Protein AF-A0A7J6VUJ9-F1 (afdb_monomer_lite)

Sequence (83 aa):
EIAVNQGWHDIWIESDAEAVVSAFRQGKTPWRLRQRWNKVISKLSCLMISAVWREANFAADRVSKFALNTPNQELVVHVGKPD

Secondary structure (DSSP, 8-state):
-HHHHTT--EEEEEES-HHHHHHHHTT---HHHHHHHHHHHTT-SEEEEEE--GGG-HHHHHHHHHHHHSTT-------S---

Organism: Thalictrum thalictroides (NCBI:txid46969)

Foldseek 3Di:
DVCVVVVNQADEAEEQPVVVLVCVVVVNDDPVCNVVVVVNNVRHPHYHYYYDHPVVCVVVVVQVVVCVVDPPDDDDDDDDDDD

InterPro domains:
  IPR002156 Ribonuclease H domain [PF13456] (2-67)

Structure (mmCIF, N/CA/C/O backbone):
data_AF-A0A7J6VUJ9-F1
#
_entry.id   AF-A0A7J6VUJ9-F1
#
loop_
_atom_site.group_PDB
_atom_site.id
_atom_site.type_symbol
_atom_site.label_atom_id
_atom_site.label_alt_id
_atom_site.label_comp_id
_atom_site.label_asym_id
_atom_site.label_entity_id
_atom_site.label_seq_id
_atom_site.pdbx_PDB_ins_code
_atom_site.Cartn_x
_atom_site.Cartn_y
_atom_site.Cartn_z
_atom_site.occupancy
_atom_site.B_iso_or_equiv
_atom_site.auth_seq_id
_atom_site.auth_comp_id
_atom_site.auth_asym_id
_atom_site.auth_atom_id
_atom_site.pdbx_PDB_model_num
ATOM 1 N N . GLU A 1 1 ? -9.134 -0.906 -2.073 1.00 84.69 1 GLU A N 1
ATOM 2 C CA . GLU A 1 1 ? -10.562 -1.300 -1.986 1.00 84.69 1 GLU A CA 1
ATOM 3 C C . GLU A 1 1 ? -10.709 -2.734 -1.483 1.00 84.69 1 GLU A C 1
ATOM 5 O O . GLU A 1 1 ? -11.387 -2.907 -0.485 1.00 84.69 1 GLU A O 1
ATOM 10 N N . ILE A 1 2 ? -10.018 -3.724 -2.068 1.00 90.50 2 ILE A N 1
ATOM 11 C CA . ILE A 1 2 ? -10.061 -5.132 -1.611 1.00 90.50 2 ILE A CA 1
ATOM 12 C C . ILE A 1 2 ? -9.723 -5.287 -0.122 1.00 90.50 2 ILE A C 1
ATOM 14 O O . ILE A 1 2 ? -10.538 -5.824 0.613 1.00 90.50 2 ILE A O 1
ATOM 18 N N . ALA A 1 3 ? -8.578 -4.766 0.333 1.00 90.50 3 ALA A N 1
ATOM 19 C CA . ALA A 1 3 ? -8.157 -4.900 1.732 1.00 90.50 3 ALA A CA 1
ATOM 20 C C . ALA A 1 3 ? -9.210 -4.363 2.723 1.00 90.50 3 ALA A C 1
ATOM 22 O O . ALA A 1 3 ? -9.595 -5.043 3.663 1.00 90.50 3 ALA A O 1
ATOM 23 N N . VAL A 1 4 ? -9.780 -3.190 2.427 1.00 93.12 4 VAL A N 1
ATOM 24 C CA . VAL A 1 4 ? -10.886 -2.605 3.200 1.00 93.12 4 VAL A CA 1
ATOM 25 C C . VAL A 1 4 ? -12.126 -3.504 3.194 1.00 93.12 4 VAL A C 1
ATOM 27 O O . VAL A 1 4 ? -12.765 -3.661 4.227 1.00 93.12 4 VAL A O 1
ATOM 30 N N . ASN A 1 5 ? -12.478 -4.099 2.050 1.00 93.06 5 ASN A N 1
ATOM 31 C CA . ASN A 1 5 ? -13.610 -5.028 1.960 1.00 93.06 5 ASN A CA 1
ATOM 32 C C . ASN A 1 5 ? -13.361 -6.331 2.741 1.00 93.06 5 ASN A C 1
ATOM 34 O O . ASN A 1 5 ? -14.320 -6.987 3.131 1.00 93.06 5 ASN A O 1
ATOM 38 N N . GLN A 1 6 ? -12.097 -6.690 2.975 1.00 92.75 6 GLN A N 1
ATOM 39 C CA . GLN A 1 6 ? -11.689 -7.810 3.827 1.00 92.75 6 GLN A CA 1
ATOM 40 C C . GLN A 1 6 ? -11.531 -7.419 5.308 1.00 92.75 6 GLN A C 1
ATOM 42 O O . GLN A 1 6 ? -11.165 -8.262 6.122 1.00 92.75 6 GLN A O 1
ATOM 47 N N . GLY A 1 7 ? -11.814 -6.163 5.678 1.00 95.19 7 GLY A N 1
ATOM 48 C CA . GLY A 1 7 ? -11.676 -5.671 7.053 1.00 95.19 7 GLY A CA 1
ATOM 49 C C . GLY A 1 7 ? -10.230 -5.403 7.482 1.00 95.19 7 GLY A C 1
ATOM 50 O O . GLY A 1 7 ? -9.954 -5.271 8.671 1.00 95.19 7 GLY A O 1
ATOM 51 N N . TRP A 1 8 ? -9.288 -5.331 6.539 1.00 94.75 8 TRP A N 1
ATOM 52 C CA . TRP A 1 8 ? -7.903 -4.972 6.832 1.00 94.75 8 TRP A CA 1
ATOM 53 C C . TRP A 1 8 ? -7.758 -3.451 6.834 1.00 94.75 8 TRP A C 1
ATOM 55 O O . TRP A 1 8 ? -7.912 -2.793 5.799 1.00 94.75 8 TRP A O 1
ATOM 65 N N . HIS A 1 9 ? -7.471 -2.900 8.012 1.00 95.56 9 HIS A N 1
ATOM 66 C CA . HIS A 1 9 ? -7.385 -1.456 8.241 1.00 95.56 9 HIS A CA 1
ATOM 67 C C . HIS A 1 9 ? -5.956 -0.961 8.490 1.00 95.56 9 HIS A C 1
ATOM 69 O O . HIS A 1 9 ? -5.699 0.226 8.299 1.00 95.56 9 HIS A O 1
ATOM 75 N N . ASP A 1 10 ? -5.035 -1.858 8.844 1.00 96.75 10 ASP A N 1
ATOM 76 C CA . ASP A 1 10 ? -3.606 -1.579 8.967 1.00 96.75 10 ASP A CA 1
ATOM 77 C C . ASP A 1 10 ? -2.885 -2.168 7.760 1.00 96.75 10 ASP A C 1
ATOM 79 O O . ASP A 1 10 ? -2.789 -3.386 7.602 1.00 96.75 10 ASP A O 1
ATOM 83 N N . ILE A 1 11 ? -2.436 -1.294 6.863 1.00 95.38 11 ILE A N 1
ATOM 84 C CA . ILE A 1 11 ? -1.933 -1.694 5.551 1.00 95.38 11 ILE A CA 1
ATOM 85 C C . ILE A 1 11 ? -0.487 -1.255 5.382 1.00 95.38 11 ILE A C 1
ATOM 87 O O . ILE A 1 11 ? -0.138 -0.098 5.615 1.00 95.38 11 ILE A O 1
ATOM 91 N N . TRP A 1 12 ? 0.331 -2.172 4.877 1.00 95.38 12 TRP A N 1
ATOM 92 C CA . TRP A 1 12 ? 1.666 -1.884 4.383 1.00 95.38 12 TRP A CA 1
ATOM 93 C C . TRP A 1 12 ? 1.713 -2.135 2.874 1.00 95.38 12 TRP A C 1
ATOM 95 O O . TRP A 1 12 ? 1.409 -3.229 2.404 1.00 95.38 12 TRP A O 1
ATOM 105 N N . ILE A 1 13 ? 2.031 -1.089 2.110 1.00 93.62 13 ILE A N 1
ATOM 106 C CA . ILE A 1 13 ? 2.216 -1.141 0.659 1.00 93.62 13 ILE A CA 1
ATOM 107 C C . ILE A 1 13 ? 3.707 -1.049 0.345 1.00 93.62 13 ILE A C 1
ATOM 109 O O . ILE A 1 13 ? 4.370 -0.096 0.755 1.00 93.62 13 ILE A O 1
ATOM 113 N N . GLU A 1 14 ? 4.205 -1.988 -0.450 1.00 94.94 14 GLU A N 1
ATOM 114 C CA . GLU A 1 14 ? 5.573 -1.973 -0.964 1.00 94.94 14 GLU A CA 1
ATOM 115 C C . GLU A 1 14 ? 5.571 -1.815 -2.486 1.00 94.94 14 GLU A C 1
ATOM 117 O O . GLU A 1 14 ? 4.686 -2.325 -3.177 1.00 94.94 14 GLU A O 1
ATOM 122 N N . SER A 1 15 ? 6.545 -1.077 -3.017 1.00 95.12 15 SER A N 1
ATOM 123 C CA . SER A 1 15 ? 6.749 -0.935 -4.462 1.00 95.12 15 SER A CA 1
ATOM 124 C C . SER A 1 15 ? 8.223 -0.721 -4.78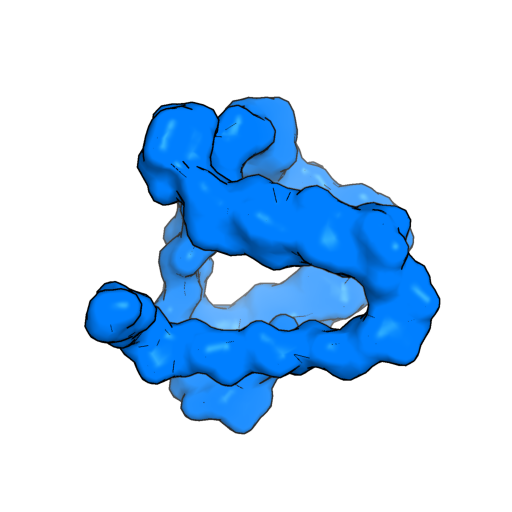8 1.00 95.12 15 SER A C 1
ATOM 126 O O . SER A 1 15 ? 8.947 -0.062 -4.047 1.00 95.12 15 SER A O 1
ATOM 128 N N . ASP A 1 16 ? 8.663 -1.255 -5.919 1.00 95.06 16 ASP A N 1
ATOM 129 C CA . ASP A 1 16 ? 10.002 -1.057 -6.480 1.00 95.06 16 ASP A CA 1
ATOM 130 C C . ASP A 1 16 ? 10.147 0.255 -7.274 1.00 95.06 16 ASP A C 1
ATOM 132 O O . ASP A 1 16 ? 11.243 0.636 -7.689 1.00 95.06 16 ASP A O 1
ATOM 136 N N . ALA A 1 17 ? 9.046 0.984 -7.471 1.00 94.75 17 ALA A N 1
ATOM 137 C CA . ALA A 1 17 ? 9.040 2.275 -8.137 1.00 94.75 17 ALA A CA 1
ATOM 138 C C . ALA A 1 17 ? 9.237 3.409 -7.119 1.00 94.75 17 ALA A C 1
ATOM 140 O O . ALA A 1 17 ? 8.279 3.978 -6.590 1.00 94.75 17 ALA A O 1
ATOM 141 N N . GLU A 1 18 ? 10.489 3.797 -6.876 1.00 93.44 18 GLU A N 1
ATOM 142 C CA . GLU A 1 18 ? 10.836 4.819 -5.875 1.00 93.44 18 GLU A CA 1
ATOM 143 C C . GLU A 1 18 ? 10.117 6.164 -6.092 1.00 93.44 18 GLU A C 1
ATOM 145 O O . GLU A 1 18 ? 9.634 6.784 -5.141 1.00 93.44 18 GLU A O 1
ATOM 150 N N . ALA A 1 19 ? 9.949 6.586 -7.349 1.00 93.88 19 ALA A N 1
ATOM 151 C CA . ALA A 1 19 ? 9.191 7.791 -7.687 1.00 93.88 19 ALA A CA 1
ATOM 152 C C . ALA A 1 19 ? 7.720 7.705 -7.238 1.00 93.88 19 ALA A C 1
ATOM 154 O O . ALA A 1 19 ? 7.156 8.692 -6.760 1.00 93.88 19 ALA A O 1
ATOM 155 N N . VAL A 1 20 ? 7.109 6.522 -7.353 1.00 93.25 20 VAL A N 1
ATOM 156 C CA . VAL A 1 20 ? 5.729 6.268 -6.921 1.00 93.25 20 VAL A CA 1
ATOM 157 C C . VAL A 1 20 ? 5.652 6.307 -5.398 1.00 93.25 20 VAL A C 1
ATOM 159 O O . VAL A 1 20 ? 4.842 7.055 -4.851 1.00 93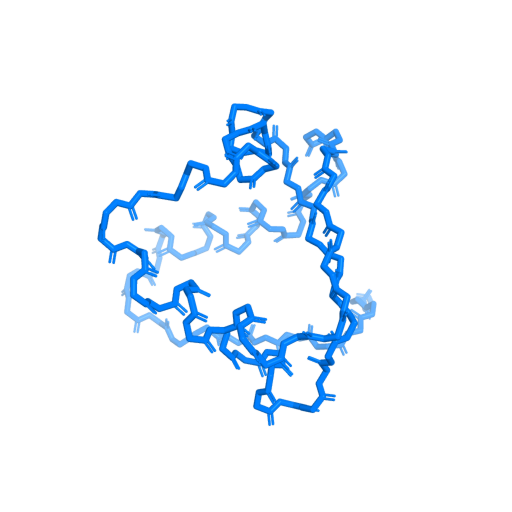.25 20 VAL A O 1
ATOM 162 N N . 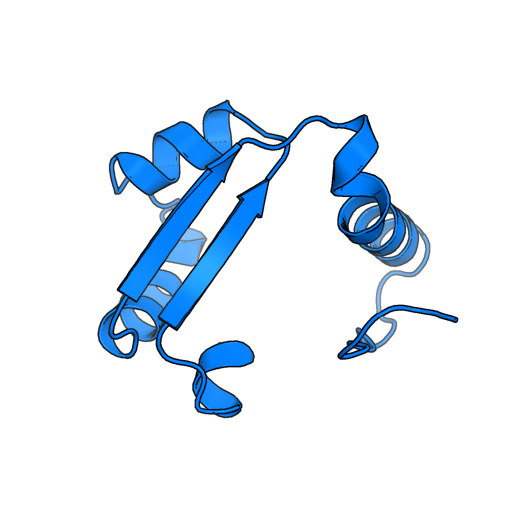VAL A 1 21 ? 6.537 5.585 -4.706 1.00 95.56 21 VAL A N 1
ATOM 163 C CA . VAL A 1 21 ? 6.608 5.581 -3.234 1.00 95.56 21 VAL A CA 1
ATOM 164 C C . VAL A 1 21 ? 6.772 7.000 -2.688 1.00 95.56 21 VAL A C 1
ATOM 166 O O . VAL A 1 21 ? 6.023 7.420 -1.804 1.00 95.56 21 VAL A O 1
ATOM 169 N N . SER A 1 22 ? 7.707 7.769 -3.249 1.00 95.00 22 SER A N 1
ATOM 170 C CA . SER A 1 22 ? 7.962 9.156 -2.853 1.00 95.00 22 SER A CA 1
ATOM 171 C C . SER A 1 22 ? 6.746 10.059 -3.089 1.00 95.00 22 SER A C 1
ATOM 173 O O . SER A 1 22 ? 6.366 10.829 -2.202 1.00 95.00 22 SER A O 1
ATOM 175 N N . ALA A 1 23 ? 6.076 9.930 -4.239 1.00 94.50 23 ALA A N 1
ATOM 176 C CA . ALA A 1 23 ? 4.868 10.694 -4.537 1.00 94.50 23 ALA A CA 1
ATOM 177 C C . ALA A 1 23 ? 3.739 10.400 -3.536 1.00 94.50 23 ALA A C 1
ATOM 179 O O . ALA A 1 23 ? 3.157 11.331 -2.976 1.00 94.50 23 ALA A O 1
ATOM 180 N N . PHE A 1 24 ? 3.462 9.125 -3.253 1.00 93.25 24 PHE A N 1
ATOM 181 C CA . PHE A 1 24 ? 2.395 8.750 -2.324 1.00 93.25 24 PHE A CA 1
ATOM 182 C C . PHE A 1 24 ? 2.706 9.130 -0.872 1.00 93.25 24 PHE A C 1
ATOM 184 O O . PHE A 1 24 ? 1.810 9.621 -0.185 1.00 93.25 24 PHE A O 1
ATOM 191 N N . ARG A 1 25 ? 3.964 9.013 -0.425 1.00 92.38 25 ARG A N 1
ATOM 192 C CA . ARG A 1 25 ? 4.400 9.517 0.893 1.00 92.38 25 ARG A CA 1
ATOM 193 C C . ARG A 1 25 ? 4.190 11.026 1.042 1.00 92.38 25 ARG A C 1
ATOM 195 O O . ARG A 1 25 ? 3.856 11.494 2.122 1.00 92.38 25 ARG A O 1
ATOM 202 N N . GLN A 1 26 ? 4.337 11.781 -0.045 1.00 93.25 26 GLN A N 1
ATOM 203 C CA . GLN A 1 26 ? 4.083 13.226 -0.084 1.00 93.25 26 GLN A CA 1
ATOM 204 C C . GLN A 1 26 ? 2.599 13.579 -0.311 1.00 93.25 26 GLN A C 1
ATOM 206 O O . GLN A 1 26 ? 2.272 14.746 -0.522 1.00 93.25 26 GLN A O 1
ATOM 211 N N . GLY A 1 27 ? 1.692 12.595 -0.351 1.00 90.06 27 GLY A N 1
ATOM 212 C CA . GLY A 1 27 ? 0.271 12.817 -0.645 1.00 90.06 27 GLY A CA 1
ATOM 213 C C . GLY A 1 27 ? -0.023 13.213 -2.100 1.00 90.06 27 GLY A C 1
ATOM 214 O O . GLY A 1 27 ? -1.151 13.589 -2.429 1.00 90.06 27 GLY A O 1
ATOM 215 N N . LYS A 1 28 ? 0.958 13.108 -3.005 1.00 93.38 28 LYS A N 1
ATOM 216 C CA . LYS A 1 28 ? 0.824 13.431 -4.433 1.00 93.38 28 LYS A CA 1
ATOM 217 C C . LYS A 1 28 ? 0.190 12.262 -5.183 1.00 93.38 28 LYS A C 1
ATOM 219 O O . LYS A 1 28 ? 0.856 11.496 -5.871 1.00 93.38 28 LYS A O 1
ATOM 224 N N . THR A 1 29 ? -1.126 12.136 -5.051 1.00 91.62 29 THR A N 1
ATOM 225 C CA . THR A 1 29 ? -1.901 11.110 -5.763 1.00 91.62 29 THR A CA 1
ATOM 226 C C . THR A 1 29 ? -2.332 11.610 -7.149 1.00 91.62 29 THR A C 1
ATOM 228 O O . THR A 1 29 ? -2.883 12.712 -7.242 1.00 91.62 29 THR A O 1
ATOM 231 N N . PRO A 1 30 ? -2.169 10.814 -8.225 1.00 91.31 30 PRO A N 1
ATOM 232 C CA . PRO A 1 30 ? -2.677 11.159 -9.552 1.00 91.31 30 PRO A CA 1
ATOM 233 C C . PRO A 1 30 ? -4.171 11.501 -9.537 1.00 91.31 30 PRO A C 1
ATOM 235 O O . PRO A 1 30 ? -4.972 10.809 -8.906 1.00 91.31 30 PRO A O 1
ATOM 238 N N . TRP A 1 31 ? -4.573 12.537 -10.279 1.00 93.06 31 TRP A N 1
ATOM 239 C CA . TRP A 1 31 ? -5.949 13.056 -10.254 1.00 93.06 31 TRP A CA 1
ATOM 240 C C . TRP A 1 31 ? -7.007 11.987 -10.572 1.00 93.06 31 TRP A C 1
ATOM 242 O O . TRP A 1 31 ? -8.047 11.951 -9.918 1.00 93.06 31 TRP A O 1
ATOM 252 N N . ARG A 1 32 ? -6.708 11.068 -11.505 1.00 94.00 32 ARG A N 1
ATOM 253 C CA . ARG A 1 32 ? -7.596 9.956 -11.893 1.00 94.00 32 ARG A CA 1
ATOM 254 C C . ARG A 1 32 ? -7.882 8.994 -10.738 1.00 94.00 32 ARG A C 1
ATOM 256 O O . ARG A 1 32 ? -8.936 8.370 -10.708 1.00 94.00 32 ARG A O 1
ATOM 263 N N . LEU A 1 33 ? -6.950 8.866 -9.794 1.00 92.31 33 LEU A N 1
ATOM 264 C CA . LEU A 1 33 ? -7.048 7.952 -8.653 1.00 92.31 33 LEU A CA 1
ATOM 265 C C . LEU A 1 33 ? -7.482 8.656 -7.367 1.00 92.31 33 LEU A C 1
ATOM 267 O O . LEU A 1 33 ? -7.913 7.987 -6.432 1.00 92.31 33 LEU A O 1
ATOM 271 N N . ARG A 1 34 ? -7.403 9.990 -7.312 1.00 93.81 34 ARG A N 1
ATOM 272 C CA . ARG A 1 34 ? -7.539 10.780 -6.081 1.00 93.81 34 ARG A CA 1
ATOM 273 C C . ARG A 1 34 ? -8.829 10.500 -5.308 1.00 93.81 34 ARG A C 1
ATOM 275 O O . ARG A 1 34 ? -8.776 10.315 -4.099 1.00 93.81 34 ARG A O 1
ATOM 282 N N . GLN A 1 35 ? -9.969 10.411 -5.992 1.00 94.31 35 GLN A N 1
ATOM 283 C CA . GLN A 1 35 ? -11.253 10.126 -5.336 1.00 94.31 35 GLN A CA 1
ATOM 284 C C . GLN A 1 35 ? -11.289 8.722 -4.716 1.00 94.31 35 GLN A C 1
ATOM 286 O O . GLN A 1 35 ? -11.667 8.558 -3.557 1.00 94.31 35 GLN A O 1
ATOM 291 N N . ARG A 1 36 ? -10.837 7.704 -5.462 1.00 94.88 36 ARG A N 1
ATOM 292 C CA . ARG A 1 36 ? -10.780 6.315 -4.975 1.00 94.88 36 ARG A CA 1
ATOM 293 C C . ARG A 1 36 ? -9.781 6.168 -3.833 1.00 94.88 36 ARG A C 1
ATOM 295 O O . ARG A 1 36 ? -10.082 5.522 -2.835 1.00 94.88 36 ARG A O 1
ATOM 302 N N . TRP A 1 37 ? -8.625 6.810 -3.960 1.00 94.06 37 TRP A N 1
ATOM 303 C CA . TRP A 1 37 ? -7.590 6.833 -2.936 1.00 94.06 37 TRP A CA 1
ATOM 304 C C . TRP A 1 37 ? -8.099 7.440 -1.629 1.00 94.06 37 TRP A C 1
ATOM 306 O O . TRP A 1 37 ? -8.029 6.782 -0.596 1.00 94.06 37 TRP A O 1
ATOM 316 N N . ASN A 1 38 ? -8.712 8.627 -1.683 1.00 94.44 38 ASN A N 1
ATOM 317 C CA . ASN A 1 38 ? -9.281 9.283 -0.504 1.00 94.44 38 ASN A CA 1
ATOM 318 C C . ASN A 1 38 ? -10.361 8.421 0.165 1.00 94.44 38 ASN A C 1
ATOM 320 O O . ASN A 1 38 ? -10.368 8.274 1.386 1.00 94.44 38 ASN A O 1
ATOM 324 N N . LYS A 1 39 ? -11.238 7.794 -0.632 1.00 94.81 39 LYS A N 1
ATOM 325 C CA . LYS A 1 39 ? -12.265 6.873 -0.125 1.00 94.81 39 LYS A CA 1
ATOM 326 C C . LYS A 1 39 ? -11.654 5.678 0.612 1.00 94.81 39 LYS A C 1
ATOM 328 O O . LYS A 1 39 ? -12.196 5.263 1.632 1.00 94.81 39 LYS A O 1
ATOM 333 N N . VAL A 1 40 ? -10.554 5.116 0.110 1.00 94.44 40 VAL A N 1
ATOM 334 C CA . VAL A 1 40 ? -9.868 3.985 0.754 1.00 94.44 40 VAL A CA 1
ATOM 335 C C . VAL A 1 40 ? -9.134 4.438 2.009 1.00 94.44 40 VAL A C 1
ATOM 337 O O . VAL A 1 40 ? -9.378 3.861 3.061 1.00 94.44 40 VAL A O 1
ATOM 340 N N . ILE A 1 41 ? -8.303 5.481 1.920 1.00 94.31 41 ILE A N 1
ATOM 341 C CA . ILE A 1 41 ? -7.527 5.987 3.061 1.00 94.31 41 ILE A CA 1
ATOM 342 C C . ILE A 1 41 ? -8.429 6.381 4.226 1.00 94.31 41 ILE A C 1
ATOM 344 O O . ILE A 1 41 ? -8.092 6.074 5.360 1.00 94.31 41 ILE A O 1
ATOM 348 N N . SER A 1 42 ? -9.591 6.992 3.965 1.00 95.50 42 SER A N 1
ATOM 349 C CA . SER A 1 42 ? -10.534 7.374 5.031 1.00 95.50 42 SER A CA 1
ATOM 350 C C . SER A 1 42 ? -11.033 6.200 5.886 1.00 95.50 42 SER A C 1
ATOM 352 O O . SER A 1 42 ? -11.618 6.418 6.941 1.00 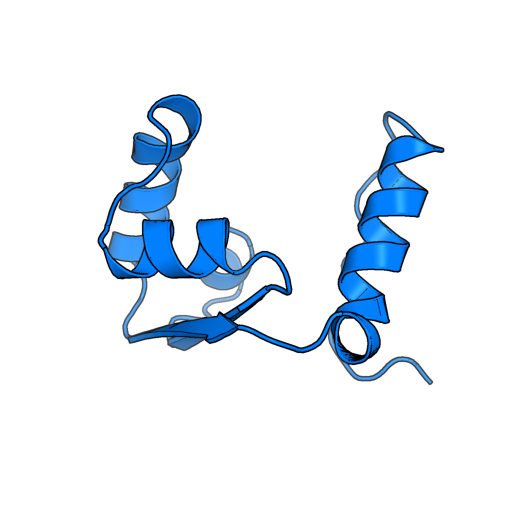95.50 42 SER A O 1
ATOM 354 N N . LYS A 1 43 ? -10.828 4.963 5.421 1.00 96.56 43 LYS A N 1
ATOM 355 C CA . LYS A 1 43 ? -11.223 3.724 6.094 1.00 96.56 43 LYS A CA 1
ATOM 356 C C . LYS A 1 43 ? -10.034 2.955 6.674 1.00 96.56 43 LYS A C 1
ATOM 358 O O . LYS A 1 43 ? -10.245 1.862 7.190 1.00 96.56 43 LYS A O 1
ATOM 363 N N . LEU A 1 44 ? -8.808 3.453 6.529 1.00 95.38 44 LEU A N 1
ATOM 364 C CA . LEU A 1 44 ? -7.612 2.824 7.085 1.00 95.38 44 LEU A CA 1
ATOM 365 C C . LEU A 1 44 ? -7.294 3.434 8.449 1.00 95.38 44 LEU A C 1
ATOM 367 O O . LEU A 1 44 ? -7.415 4.643 8.635 1.00 95.38 44 LEU A O 1
ATOM 371 N N . SER A 1 45 ? -6.860 2.588 9.375 1.00 96.31 45 SER A N 1
ATOM 372 C CA . SER A 1 45 ? -6.344 2.997 10.681 1.00 96.31 45 SER A CA 1
ATOM 373 C C . SER A 1 45 ? -4.863 3.357 10.578 1.00 96.31 45 SER A C 1
ATOM 375 O O . SER A 1 45 ? -4.427 4.368 11.125 1.00 96.31 45 SER A O 1
ATOM 377 N N . CYS A 1 46 ? -4.102 2.569 9.814 1.00 95.19 46 CYS A N 1
ATOM 378 C CA . CYS A 1 46 ? -2.686 2.791 9.564 1.00 95.19 46 CYS A CA 1
ATOM 379 C C . CYS A 1 46 ? -2.344 2.498 8.100 1.00 95.19 46 CYS A C 1
ATOM 381 O O . CYS A 1 46 ? -2.833 1.538 7.500 1.00 95.19 46 CYS A O 1
ATOM 383 N N . LEU A 1 47 ? -1.476 3.327 7.521 1.00 95.00 47 LEU A N 1
ATOM 384 C CA . LEU A 1 47 ? -0.933 3.126 6.185 1.00 95.00 47 LEU A CA 1
ATOM 385 C C . LEU A 1 47 ? 0.575 3.379 6.197 1.00 95.00 47 LEU A C 1
ATOM 387 O O . LEU A 1 47 ? 1.018 4.514 6.372 1.00 95.00 47 LEU A O 1
ATOM 391 N N . MET A 1 48 ? 1.353 2.331 5.945 1.00 96.00 48 MET A N 1
ATOM 392 C CA . MET A 1 48 ? 2.786 2.415 5.682 1.00 96.00 48 MET A CA 1
ATOM 393 C C . MET A 1 48 ? 3.045 2.194 4.193 1.00 96.00 48 MET A C 1
ATOM 395 O O . MET A 1 48 ? 2.459 1.311 3.572 1.00 96.00 48 MET A O 1
ATOM 399 N N . ILE A 1 49 ? 3.938 2.994 3.614 1.00 96.00 49 ILE A N 1
ATOM 400 C CA . ILE A 1 49 ? 4.384 2.828 2.229 1.00 96.00 49 ILE A CA 1
ATOM 401 C C . ILE A 1 49 ? 5.909 2.769 2.237 1.00 96.00 49 ILE A C 1
ATOM 403 O O . ILE A 1 49 ? 6.539 3.701 2.748 1.00 96.00 49 ILE A O 1
ATOM 407 N N . SER A 1 50 ? 6.510 1.713 1.690 1.00 95.69 50 SER A N 1
ATOM 408 C CA . SER A 1 50 ? 7.967 1.533 1.578 1.00 95.69 50 SER A CA 1
ATOM 409 C C . SER A 1 50 ? 8.402 1.251 0.143 1.00 95.69 50 SER A C 1
ATOM 411 O O . SER A 1 50 ? 7.610 0.846 -0.708 1.00 95.69 50 SER A O 1
ATOM 413 N N . ALA A 1 51 ? 9.683 1.512 -0.111 1.00 95.56 51 ALA A N 1
ATOM 414 C CA . ALA A 1 51 ? 10.351 1.032 -1.305 1.00 95.56 51 ALA A CA 1
ATOM 415 C C . ALA A 1 51 ? 10.912 -0.366 -1.038 1.00 95.56 51 ALA A C 1
ATOM 417 O O . ALA A 1 51 ? 11.384 -0.635 0.069 1.00 95.56 51 ALA A O 1
ATOM 418 N N . VAL A 1 52 ? 10.887 -1.218 -2.056 1.00 95.62 52 VAL A N 1
ATOM 419 C CA . VAL A 1 52 ? 11.487 -2.554 -2.032 1.00 95.62 52 VAL A CA 1
ATOM 420 C C . VAL A 1 52 ? 12.420 -2.719 -3.232 1.00 95.62 52 VAL A C 1
ATOM 422 O O . VAL A 1 52 ? 12.258 -2.055 -4.253 1.00 95.62 52 VAL A O 1
ATOM 425 N N . TRP A 1 53 ? 13.421 -3.588 -3.116 1.00 92.56 53 TRP A N 1
ATOM 426 C CA . TRP A 1 53 ? 14.288 -3.936 -4.241 1.00 92.56 53 TRP A CA 1
ATOM 427 C C . TRP A 1 53 ? 13.492 -4.638 -5.342 1.00 92.56 53 TRP A C 1
ATOM 429 O O . TRP A 1 53 ? 12.580 -5.420 -5.058 1.00 92.56 53 TRP A O 1
ATOM 439 N N . ARG A 1 54 ? 13.863 -4.400 -6.604 1.00 88.38 54 ARG A N 1
ATOM 440 C CA . ARG A 1 54 ? 13.178 -4.983 -7.769 1.00 88.38 54 ARG A CA 1
ATOM 441 C C . ARG A 1 54 ? 13.148 -6.511 -7.699 1.00 88.38 54 ARG A C 1
ATOM 443 O O . ARG A 1 54 ? 12.132 -7.132 -7.990 1.00 88.38 54 ARG A O 1
ATOM 450 N N . GLU A 1 55 ? 14.241 -7.105 -7.230 1.00 89.81 55 GLU A N 1
ATOM 451 C CA . GLU A 1 55 ? 14.413 -8.547 -7.052 1.00 89.81 55 GLU A CA 1
ATOM 452 C C . GLU A 1 55 ? 13.435 -9.139 -6.027 1.00 89.81 55 GLU A C 1
ATOM 454 O O . GLU A 1 55 ? 13.052 -10.302 -6.137 1.00 89.81 55 GLU A O 1
ATOM 459 N N . ALA A 1 56 ? 12.997 -8.340 -5.052 1.00 87.88 56 ALA A N 1
ATOM 460 C CA . ALA A 1 56 ? 12.043 -8.751 -4.029 1.00 87.88 56 ALA A CA 1
ATOM 461 C C . ALA A 1 56 ? 10.577 -8.460 -4.415 1.00 87.88 56 ALA A C 1
ATOM 463 O O . ALA A 1 56 ? 9.673 -9.006 -3.786 1.00 87.88 56 ALA A O 1
ATOM 464 N N . ASN A 1 57 ? 10.317 -7.700 -5.490 1.00 90.88 57 ASN A N 1
ATOM 465 C CA . ASN A 1 57 ? 8.963 -7.407 -5.988 1.00 90.88 57 ASN A CA 1
ATOM 466 C C . ASN A 1 57 ? 8.451 -8.416 -7.045 1.00 90.88 57 ASN A C 1
ATOM 468 O O . ASN A 1 57 ? 7.520 -8.140 -7.806 1.00 90.88 57 ASN A O 1
ATOM 472 N N . PHE A 1 58 ? 9.046 -9.615 -7.105 1.00 89.62 58 PHE A N 1
ATOM 473 C CA . PHE A 1 58 ? 8.786 -10.617 -8.149 1.00 89.62 58 PHE A CA 1
ATOM 474 C C . PHE A 1 58 ? 7.307 -11.020 -8.273 1.00 89.62 58 PHE A C 1
ATOM 476 O O . PHE A 1 58 ? 6.831 -11.303 -9.375 1.00 89.62 58 PHE A O 1
ATOM 483 N N . ALA A 1 59 ? 6.567 -11.050 -7.160 1.00 88.81 59 ALA A N 1
ATOM 484 C CA . ALA A 1 59 ? 5.158 -11.429 -7.155 1.00 88.81 59 ALA A CA 1
ATOM 485 C C . ALA A 1 59 ? 4.298 -10.404 -7.914 1.00 88.81 59 ALA A C 1
ATOM 487 O O . ALA A 1 59 ? 3.515 -10.787 -8.788 1.00 88.81 59 ALA A O 1
ATOM 488 N N . ALA A 1 60 ? 4.481 -9.111 -7.628 1.00 90.00 60 ALA A N 1
ATOM 489 C CA . ALA A 1 60 ? 3.754 -8.036 -8.299 1.00 90.00 60 ALA A CA 1
ATOM 490 C C . ALA A 1 60 ? 4.144 -7.932 -9.782 1.00 90.00 60 ALA A C 1
ATOM 492 O O . ALA A 1 60 ? 3.272 -7.774 -10.642 1.00 90.00 60 ALA A O 1
ATOM 493 N N . ASP A 1 61 ? 5.430 -8.103 -10.098 1.00 90.06 61 ASP A N 1
ATOM 494 C CA . ASP A 1 61 ? 5.936 -8.126 -11.474 1.00 90.06 61 ASP A CA 1
ATOM 495 C C . ASP A 1 61 ? 5.337 -9.268 -12.293 1.00 90.06 61 ASP A C 1
ATOM 497 O O . ASP A 1 61 ? 4.937 -9.076 -13.445 1.00 90.06 61 ASP A O 1
ATOM 501 N N . ARG A 1 62 ? 5.248 -10.467 -11.705 1.00 89.56 62 ARG A N 1
ATOM 502 C CA . ARG A 1 62 ? 4.650 -11.631 -12.367 1.00 89.56 62 ARG A CA 1
ATOM 503 C C . ARG A 1 62 ? 3.187 -11.371 -12.708 1.00 89.56 62 ARG A C 1
ATOM 505 O O . ARG A 1 62 ? 2.780 -11.628 -13.839 1.00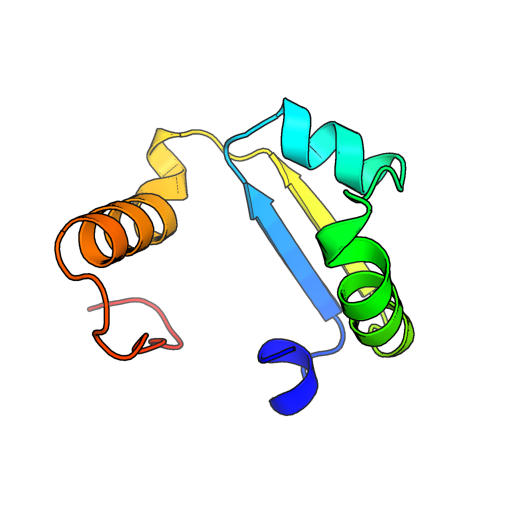 89.56 62 ARG A O 1
ATOM 512 N N . VAL A 1 63 ? 2.420 -10.830 -11.761 1.00 86.88 63 VAL A N 1
ATOM 513 C CA . VAL A 1 63 ? 1.005 -10.486 -11.975 1.00 86.88 63 VAL A CA 1
ATOM 514 C C . VAL A 1 63 ? 0.863 -9.387 -13.031 1.00 86.88 63 VAL A C 1
ATOM 516 O O . VAL A 1 63 ? 0.017 -9.499 -13.914 1.00 86.88 63 VAL A O 1
ATOM 519 N N . SER A 1 64 ? 1.724 -8.369 -13.005 1.00 88.12 64 SER A N 1
ATOM 520 C CA . SER A 1 64 ? 1.706 -7.276 -13.987 1.00 88.12 64 SER A CA 1
ATOM 521 C C . SER A 1 64 ? 1.999 -7.778 -15.405 1.00 88.12 64 SER A C 1
ATOM 523 O O . SER A 1 64 ? 1.278 -7.437 -16.342 1.00 88.12 64 SER A O 1
ATOM 525 N N . LYS A 1 65 ? 3.005 -8.649 -15.572 1.00 88.88 65 LYS A N 1
ATOM 526 C CA . LYS A 1 65 ? 3.323 -9.293 -16.862 1.00 88.88 65 LYS A CA 1
ATOM 527 C C . LYS A 1 65 ? 2.192 -10.200 -17.344 1.00 88.88 65 LYS A C 1
ATOM 529 O O . LYS A 1 65 ? 1.859 -10.185 -18.525 1.00 88.88 65 LYS A O 1
ATOM 534 N N . PHE A 1 66 ? 1.583 -10.964 -16.439 1.00 87.94 66 PHE A N 1
ATOM 535 C CA . PHE A 1 66 ? 0.434 -11.806 -16.762 1.00 87.94 66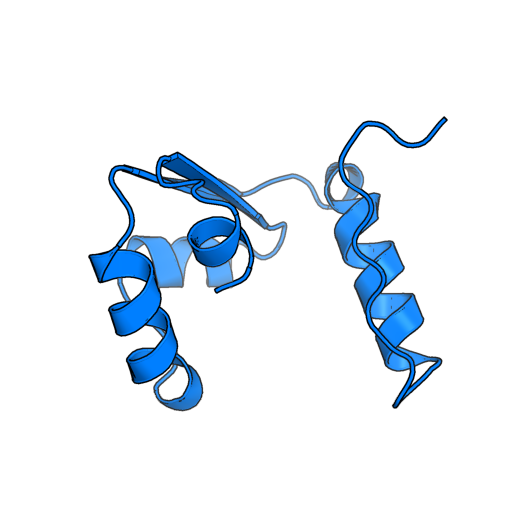 PHE A CA 1
ATOM 536 C C . PHE A 1 66 ? -0.764 -10.976 -17.246 1.00 87.94 66 PHE A C 1
ATOM 538 O O . PHE A 1 66 ? -1.348 -11.290 -18.281 1.00 87.94 66 PHE A O 1
ATOM 545 N N . ALA A 1 67 ? -1.085 -9.880 -16.553 1.00 85.12 67 ALA A N 1
ATOM 546 C CA . ALA A 1 67 ? -2.178 -8.985 -16.928 1.00 85.12 67 ALA A CA 1
ATOM 547 C C . ALA A 1 67 ? -1.949 -8.309 -18.292 1.00 85.12 67 ALA A C 1
ATOM 549 O O . ALA A 1 67 ? -2.889 -8.170 -19.071 1.00 85.12 67 ALA A O 1
ATOM 550 N N . LEU A 1 68 ? -0.705 -7.928 -18.604 1.00 86.69 68 LEU A N 1
ATOM 551 C CA . LEU A 1 68 ? -0.341 -7.375 -19.915 1.00 86.69 68 LEU A CA 1
ATOM 552 C C . LEU A 1 68 ? -0.534 -8.388 -21.051 1.00 86.69 68 LEU A C 1
ATOM 554 O O . LEU A 1 68 ? -0.999 -8.018 -22.125 1.00 86.69 68 LEU A O 1
ATOM 558 N N . ASN A 1 69 ? -0.191 -9.655 -20.809 1.00 86.06 69 ASN A N 1
ATOM 559 C CA . ASN A 1 69 ? -0.284 -10.716 -21.814 1.00 86.06 69 ASN A CA 1
ATOM 560 C C . ASN A 1 69 ? -1.692 -11.313 -21.946 1.00 86.06 69 ASN A C 1
ATOM 562 O O . ASN A 1 69 ? -1.972 -11.996 -22.929 1.00 86.06 69 ASN A O 1
ATOM 566 N N . THR A 1 70 ? -2.574 -11.050 -20.980 1.00 81.94 70 THR A N 1
ATOM 567 C CA . THR A 1 70 ? -3.927 -11.624 -20.930 1.00 81.94 70 THR A CA 1
ATOM 568 C C . THR A 1 70 ? -4.972 -10.548 -20.620 1.00 81.94 70 THR A C 1
ATOM 570 O O . THR A 1 70 ? -5.632 -10.582 -19.576 1.00 81.94 70 THR A O 1
ATOM 573 N N . PRO A 1 71 ? -5.131 -9.550 -21.510 1.00 71.94 71 PRO A N 1
ATOM 574 C CA . PRO A 1 71 ? -6.124 -8.505 -21.316 1.00 71.94 71 PRO A CA 1
ATOM 575 C C . PRO A 1 71 ? -7.523 -9.138 -21.236 1.00 71.94 71 PRO A C 1
ATOM 577 O O . PRO A 1 71 ? -7.904 -9.915 -22.107 1.00 71.94 71 PRO A O 1
ATOM 580 N N . ASN A 1 72 ? -8.279 -8.787 -20.190 1.00 70.31 72 ASN A N 1
ATOM 581 C CA . ASN A 1 72 ? -9.632 -9.268 -19.849 1.00 70.31 72 ASN A CA 1
ATOM 582 C C . ASN A 1 72 ? -9.751 -10.593 -19.075 1.00 70.31 72 ASN A C 1
ATOM 584 O O . ASN A 1 72 ? -10.869 -11.087 -18.929 1.00 70.31 72 ASN A O 1
ATOM 588 N N . GLN A 1 73 ? -8.671 -11.157 -18.530 1.00 66.31 73 GLN A N 1
ATOM 589 C CA . GLN A 1 73 ? -8.811 -12.217 -17.521 1.00 66.31 73 GLN A CA 1
ATOM 590 C C . GLN A 1 73 ? -9.068 -11.657 -16.117 1.00 66.31 73 GLN A C 1
ATOM 592 O O . GLN A 1 73 ? -8.569 -10.590 -15.753 1.00 66.31 73 GLN A O 1
ATOM 597 N N . GLU A 1 74 ? -9.852 -12.390 -15.322 1.00 69.00 74 GLU A N 1
ATOM 598 C CA . GLU A 1 74 ? -10.100 -12.047 -13.923 1.00 69.00 74 GLU A CA 1
ATOM 599 C C . GLU A 1 74 ? -8.809 -12.116 -13.100 1.00 69.00 74 GLU A C 1
ATOM 601 O O . GLU A 1 74 ? -8.016 -13.054 -13.201 1.00 69.00 74 GLU A O 1
ATOM 606 N N . LEU A 1 75 ? -8.609 -11.105 -12.255 1.00 68.38 75 LEU A N 1
ATOM 607 C CA . LEU A 1 75 ? -7.496 -11.069 -11.319 1.00 68.38 75 LEU A CA 1
ATOM 608 C C . LEU A 1 75 ? -7.783 -12.034 -10.160 1.00 68.38 75 LEU A C 1
ATOM 610 O O . LEU A 1 75 ? -8.575 -11.721 -9.270 1.00 68.38 75 LEU A O 1
ATOM 614 N N . VAL A 1 76 ? -7.110 -13.183 -10.141 1.00 67.44 76 VAL A N 1
ATOM 615 C CA . VAL A 1 76 ? -7.167 -14.115 -9.008 1.00 67.44 76 VAL A CA 1
ATOM 616 C C . VAL A 1 76 ? -6.136 -13.695 -7.960 1.00 67.44 76 VAL A C 1
ATOM 618 O O . VAL A 1 76 ? -4.929 -13.718 -8.201 1.00 67.44 76 VAL A O 1
ATOM 621 N N . VAL A 1 77 ? -6.615 -13.278 -6.788 1.00 66.88 77 VAL A N 1
ATOM 622 C CA . VAL A 1 77 ? -5.771 -12.884 -5.652 1.00 66.88 77 VAL A CA 1
ATOM 623 C C . VAL A 1 77 ? -5.579 -14.093 -4.742 1.00 66.88 77 VAL A C 1
ATOM 625 O O . VAL A 1 77 ? -6.535 -14.577 -4.140 1.00 66.88 77 VAL A O 1
ATOM 628 N N . HIS A 1 78 ? -4.340 -14.561 -4.617 1.00 66.94 78 HIS A N 1
ATOM 629 C CA . HIS A 1 78 ? -3.978 -15.604 -3.661 1.00 66.94 78 HIS A CA 1
ATOM 630 C C . HIS A 1 78 ? -3.517 -14.958 -2.353 1.00 66.94 78 HIS A C 1
ATOM 632 O O . HIS A 1 78 ? -2.625 -14.110 -2.355 1.00 66.94 78 HIS A O 1
ATOM 638 N N . VAL A 1 79 ? -4.138 -15.344 -1.238 1.00 64.62 79 VAL A N 1
ATOM 639 C CA . VAL A 1 79 ? -3.778 -14.869 0.103 1.00 64.62 79 VAL A CA 1
ATOM 640 C C . VAL A 1 79 ? -2.886 -15.922 0.760 1.00 64.62 79 VAL A C 1
ATOM 642 O O . VAL A 1 79 ? -3.350 -17.024 1.030 1.00 64.62 79 VAL A O 1
ATOM 645 N N . GLY A 1 80 ? -1.616 -15.587 1.009 1.00 63.59 80 GLY A N 1
ATOM 646 C CA . GLY A 1 80 ? -0.648 -16.467 1.676 1.00 63.59 80 GLY A CA 1
ATOM 647 C C . GLY A 1 80 ? 0.642 -16.692 0.883 1.00 63.59 80 GLY A C 1
ATOM 648 O O . GLY A 1 80 ? 0.796 -16.210 -0.240 1.00 63.59 80 GLY A O 1
ATOM 649 N N . LYS A 1 81 ? 1.593 -17.414 1.490 1.00 43.00 81 LYS A N 1
ATOM 650 C CA . LYS A 1 81 ? 2.808 -17.879 0.808 1.00 43.00 81 LYS A CA 1
ATOM 651 C C . LYS A 1 81 ? 2.383 -18.866 -0.295 1.00 43.00 81 LYS A C 1
ATOM 653 O O . LYS A 1 81 ? 1.649 -19.796 0.022 1.00 43.00 81 LYS A O 1
ATOM 658 N N . PRO A 1 82 ? 2.811 -18.687 -1.556 1.00 50.22 82 PRO A N 1
ATOM 659 C CA . PRO A 1 82 ? 2.664 -19.734 -2.558 1.00 50.22 82 PRO A CA 1
ATOM 660 C C . PRO A 1 82 ? 3.553 -20.915 -2.153 1.00 50.22 82 PRO A C 1
ATOM 662 O O . PRO A 1 82 ? 4.731 -20.690 -1.850 1.00 50.22 82 PRO A O 1
ATOM 665 N N . ASP A 1 83 ? 2.988 -22.122 -2.121 1.00 45.47 83 ASP A N 1
ATOM 666 C CA . ASP A 1 83 ? 3.765 -23.366 -2.032 1.00 45.47 83 ASP A CA 1
ATOM 667 C C . ASP A 1 83 ? 4.731 -23.503 -3.221 1.00 45.47 83 ASP A C 1
ATOM 669 O O . ASP A 1 83 ? 4.347 -23.119 -4.356 1.00 45.47 83 ASP A O 1
#

pLDDT: mean 87.86, std 11.87, range [43.0, 96.75]

Radius of gyration: 14.04 Å; chains: 1; bounding box: 28×37×32 Å